Protein AF-A0A2E3AMY6-F1 (afdb_monomer_lite)

Secondary structure (DSSP, 8-state):
---HHHH-TTS--S--PPP-SPPPSS-HHHHHHHHHHHSTTTPEEEE-S-THHHHHHHHH-GGGGGG-SEEEE----SSS--SS--

Radius of gyration: 16.34 Å; chains: 1; bounding box: 33×39×32 Å

Sequence (86 aa):
MYAYNYHGPSGLTAKIKSRSRSYESQKGEDFVAESVNRYPGEITIVALGPLTSIARVFRKDPTLSQRVDRIYVMGGAIECSGNVTP

Foldseek 3Di:
DDPCVVQNPVNHPDDDDDDPDDDDPDDPLVVVLVVLVVQFLPAEAEAEDDCVSVVVSCVVPVCSVNRHNYYHHDDDDDPHADDVHD

Structure (mmCIF, N/CA/C/O backbone):
data_AF-A0A2E3AMY6-F1
#
_entry.id   AF-A0A2E3AMY6-F1
#
loop_
_atom_site.group_PDB
_atom_site.id
_atom_site.type_symbol
_atom_site.label_atom_id
_atom_site.label_alt_id
_atom_site.label_comp_id
_atom_site.label_asym_id
_atom_site.label_entity_id
_atom_site.label_seq_id
_atom_site.pdbx_PDB_ins_code
_atom_site.Cartn_x
_atom_site.Cartn_y
_atom_site.Cartn_z
_atom_site.occupancy
_atom_site.B_iso_or_equiv
_atom_site.auth_seq_id
_atom_site.auth_comp_id
_atom_site.auth_asym_id
_atom_site.auth_atom_id
_atom_site.pdbx_PDB_model_num
ATOM 1 N N . MET A 1 1 ? 14.493 -7.101 -4.748 1.00 64.12 1 MET A N 1
ATOM 2 C CA . MET A 1 1 ? 14.633 -7.012 -6.216 1.00 64.12 1 MET A CA 1
ATOM 3 C C . MET A 1 1 ? 14.078 -5.666 -6.649 1.00 64.12 1 MET A C 1
ATOM 5 O O . MET A 1 1 ? 13.013 -5.303 -6.167 1.00 64.12 1 MET A O 1
ATOM 9 N N . TYR A 1 2 ? 14.811 -4.909 -7.462 1.00 86.00 2 TYR A N 1
ATOM 10 C CA . TYR A 1 2 ? 14.364 -3.613 -7.984 1.00 86.00 2 TYR A CA 1
ATOM 11 C C . TYR A 1 2 ? 14.005 -3.757 -9.464 1.00 86.00 2 TYR A C 1
ATOM 13 O O . TYR A 1 2 ? 14.630 -4.539 -10.177 1.00 86.00 2 TYR A O 1
ATOM 21 N N . ALA A 1 3 ? 13.025 -2.991 -9.934 1.00 91.38 3 ALA A N 1
ATOM 22 C CA . ALA A 1 3 ? 12.528 -3.032 -11.310 1.00 91.38 3 ALA A CA 1
ATOM 23 C C . ALA A 1 3 ? 13.296 -2.066 -12.243 1.00 91.38 3 ALA A C 1
ATOM 25 O O . ALA A 1 3 ? 12.696 -1.337 -13.032 1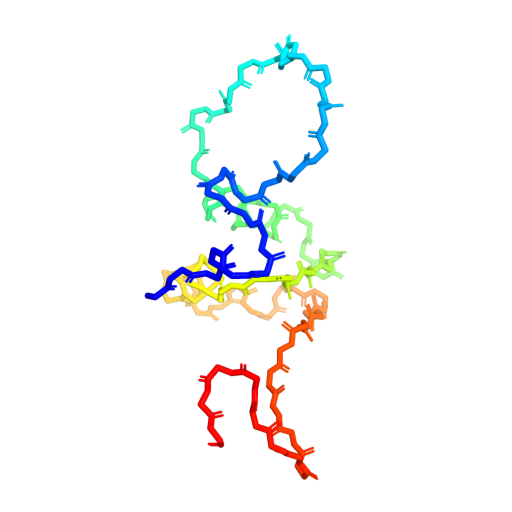.00 91.38 3 ALA A O 1
ATOM 26 N N . TYR A 1 4 ? 14.635 -2.043 -12.157 1.00 93.25 4 TYR A N 1
ATOM 27 C CA . TYR A 1 4 ? 15.480 -1.118 -12.934 1.00 93.25 4 TYR A CA 1
ATOM 28 C C . TYR A 1 4 ? 15.300 -1.262 -14.449 1.00 93.25 4 TYR A C 1
ATOM 30 O O . TYR A 1 4 ? 15.351 -0.266 -15.164 1.00 93.25 4 TYR A O 1
ATOM 38 N N . ASN A 1 5 ? 15.020 -2.476 -14.928 1.00 92.56 5 ASN A N 1
ATOM 39 C CA . ASN A 1 5 ? 14.771 -2.744 -16.347 1.00 92.56 5 ASN A CA 1
ATOM 40 C C . ASN A 1 5 ? 13.505 -2.047 -16.878 1.00 92.56 5 ASN A C 1
ATOM 42 O O . ASN A 1 5 ? 13.383 -1.854 -18.081 1.00 92.56 5 ASN A O 1
ATOM 46 N N . TYR A 1 6 ? 12.583 -1.657 -15.991 1.00 92.62 6 TYR A N 1
ATOM 47 C CA . TYR A 1 6 ? 11.330 -0.988 -16.346 1.00 92.62 6 TYR A CA 1
ATOM 48 C C . TYR A 1 6 ? 11.357 0.514 -16.032 1.00 92.62 6 TYR A C 1
ATOM 50 O O . TYR A 1 6 ? 10.814 1.313 -16.789 1.00 92.62 6 TYR A O 1
ATOM 58 N N . HIS A 1 7 ? 11.999 0.915 -14.929 1.00 93.81 7 HIS A N 1
ATOM 59 C CA . HIS A 1 7 ? 11.960 2.299 -14.432 1.00 93.81 7 HIS A CA 1
ATOM 60 C C . HIS A 1 7 ? 13.298 3.050 -14.537 1.00 93.81 7 HIS A C 1
ATOM 62 O O . HIS A 1 7 ? 13.387 4.220 -14.163 1.00 93.81 7 HIS A O 1
ATOM 68 N N . GLY A 1 8 ? 14.344 2.398 -15.046 1.00 93.88 8 GLY A N 1
ATOM 69 C CA . GLY A 1 8 ? 15.699 2.938 -15.095 1.00 93.88 8 GLY A CA 1
ATOM 70 C C . GLY A 1 8 ? 16.405 2.942 -13.730 1.00 93.88 8 GLY A C 1
ATOM 71 O O . GLY A 1 8 ? 15.802 2.631 -12.700 1.00 93.88 8 GLY A O 1
ATOM 72 N N . PRO A 1 9 ? 17.699 3.309 -13.696 1.00 92.75 9 PRO A N 1
ATOM 73 C CA . PRO A 1 9 ? 18.531 3.237 -12.489 1.00 92.75 9 PRO A CA 1
ATOM 74 C C . PRO A 1 9 ? 18.081 4.189 -11.369 1.00 92.75 9 PRO A C 1
ATOM 76 O O . PRO A 1 9 ? 18.313 3.913 -10.197 1.00 92.75 9 PRO A O 1
ATOM 79 N N . SER A 1 10 ? 17.422 5.296 -11.715 1.00 91.19 10 SER A N 1
ATOM 80 C CA . SER A 1 10 ? 16.867 6.279 -10.774 1.00 91.19 10 SER A CA 1
ATOM 81 C C . SER A 1 10 ? 15.414 5.997 -10.372 1.00 91.19 10 SER A C 1
ATOM 83 O O . SER A 1 10 ? 14.876 6.712 -9.530 1.00 91.19 10 SER A O 1
ATOM 85 N N . GLY A 1 11 ? 14.744 5.023 -11.001 1.00 92.19 11 GLY A N 1
ATOM 86 C CA . GLY A 1 11 ? 13.299 4.802 -10.863 1.00 92.19 11 GLY A CA 1
ATOM 87 C C . GLY A 1 11 ? 12.415 5.811 -11.617 1.00 92.19 11 GLY A C 1
ATOM 88 O O . GLY A 1 11 ? 11.196 5.661 -11.630 1.00 92.19 11 GLY A O 1
ATOM 89 N N . LEU A 1 12 ? 13.010 6.826 -12.251 1.00 92.50 12 LEU A N 1
ATOM 90 C CA . LEU A 1 12 ? 12.318 7.802 -13.090 1.00 92.50 12 LEU A CA 1
ATOM 91 C C . LEU A 1 12 ? 13.236 8.245 -14.233 1.00 92.50 12 LEU A C 1
ATOM 93 O O . LEU A 1 12 ? 14.269 8.874 -14.004 1.00 92.50 12 LEU A O 1
ATOM 97 N N . THR A 1 13 ? 12.848 7.938 -15.468 1.00 89.88 13 THR A N 1
ATOM 98 C CA . THR A 1 13 ? 13.635 8.249 -16.675 1.00 89.88 13 THR A CA 1
ATOM 99 C C . THR A 1 13 ? 13.390 9.660 -17.214 1.00 89.88 13 THR A C 1
ATOM 101 O O . THR A 1 13 ? 14.200 10.182 -17.979 1.00 89.88 13 THR A O 1
ATOM 104 N N . ALA A 1 14 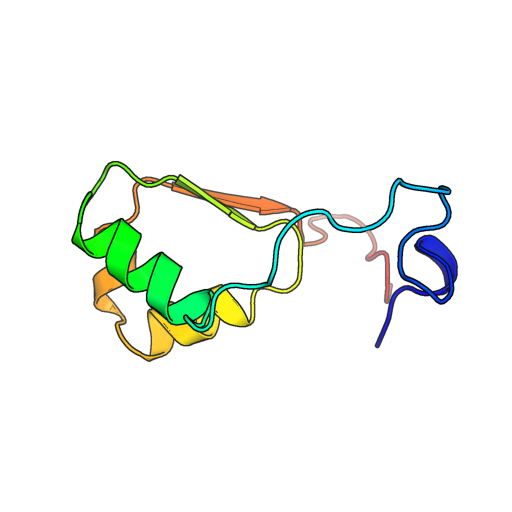? 12.296 10.303 -16.803 1.00 90.44 14 ALA A N 1
ATOM 105 C CA . ALA A 1 14 ? 11.964 11.662 -17.204 1.00 90.44 14 ALA A CA 1
ATOM 106 C C . ALA A 1 14 ? 12.798 12.703 -16.437 1.00 90.44 14 ALA A C 1
ATOM 108 O O . ALA A 1 14 ? 12.973 12.611 -15.220 1.00 90.44 14 ALA A O 1
ATOM 109 N N . LYS A 1 15 ? 13.254 13.751 -17.137 1.00 88.62 15 LYS A N 1
ATOM 110 C CA . LYS A 1 15 ? 13.840 14.934 -16.491 1.00 88.62 15 LYS A CA 1
ATOM 111 C C . LYS A 1 15 ? 12.728 15.736 -15.820 1.00 88.62 15 LYS A C 1
ATOM 113 O O . LYS A 1 15 ? 11.901 16.335 -16.501 1.00 88.62 15 LYS A O 1
ATOM 118 N N . ILE A 1 16 ? 12.733 15.761 -14.493 1.00 89.75 16 ILE A N 1
ATOM 119 C CA . ILE A 1 16 ? 11.784 16.533 -13.687 1.00 89.75 16 ILE A CA 1
ATOM 120 C C . ILE A 1 16 ? 12.479 17.687 -12.970 1.00 89.75 16 ILE A C 1
ATOM 122 O O . ILE A 1 16 ? 13.693 17.671 -12.755 1.00 89.75 16 ILE A O 1
ATOM 126 N N . LYS A 1 17 ? 11.697 18.706 -12.602 1.00 89.56 17 LYS A N 1
ATOM 127 C CA . LYS A 1 17 ? 12.187 19.839 -11.812 1.00 89.56 17 LYS A CA 1
ATOM 128 C C . LYS A 1 17 ? 12.742 19.342 -10.475 1.00 89.56 17 LYS A C 1
ATOM 130 O O . LYS A 1 17 ? 12.213 18.402 -9.882 1.00 89.56 17 LYS A O 1
ATOM 135 N N . SER A 1 18 ? 13.790 20.002 -9.992 1.00 86.19 18 SER A N 1
ATOM 136 C CA . SER A 1 18 ? 14.320 19.744 -8.658 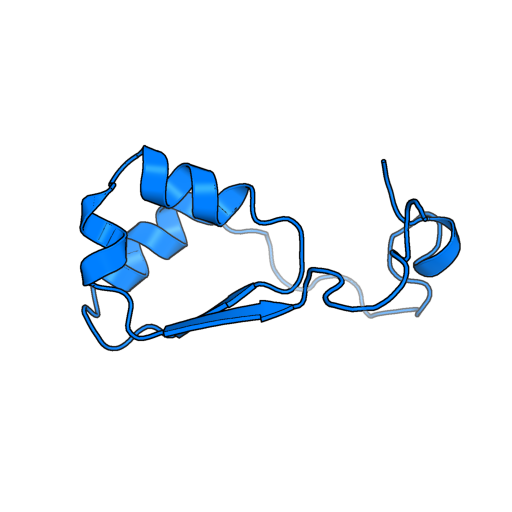1.00 86.19 18 SER A CA 1
ATOM 137 C C . SER A 1 18 ? 13.258 19.988 -7.582 1.00 86.19 18 SER A C 1
ATOM 139 O O . SER A 1 18 ? 12.359 20.824 -7.714 1.00 86.19 18 SER A O 1
ATOM 141 N N . ARG A 1 19 ? 13.367 19.214 -6.503 1.00 86.75 19 ARG A N 1
ATOM 142 C CA . ARG A 1 19 ? 12.457 19.259 -5.359 1.00 86.75 19 ARG A CA 1
ATOM 143 C C . ARG A 1 19 ? 12.420 20.663 -4.741 1.00 86.75 19 ARG A C 1
ATOM 145 O O . ARG A 1 19 ? 13.466 21.204 -4.402 1.00 86.75 19 ARG A O 1
ATOM 152 N N . SER A 1 20 ? 11.223 21.206 -4.516 1.00 90.00 20 SER A N 1
ATOM 153 C CA . SER A 1 20 ? 11.016 22.512 -3.864 1.00 90.00 20 SER A CA 1
ATOM 154 C C . SER A 1 20 ? 10.750 22.442 -2.354 1.00 90.00 20 SER A C 1
ATOM 156 O O . SER A 1 20 ? 10.787 23.474 -1.691 1.00 90.00 20 SER A O 1
ATOM 158 N N . ARG A 1 21 ? 10.480 21.255 -1.792 1.00 93.00 21 ARG A N 1
ATOM 159 C CA . ARG A 1 21 ? 10.101 21.057 -0.379 1.00 93.00 21 ARG A CA 1
ATOM 160 C C . ARG A 1 21 ? 10.892 19.927 0.2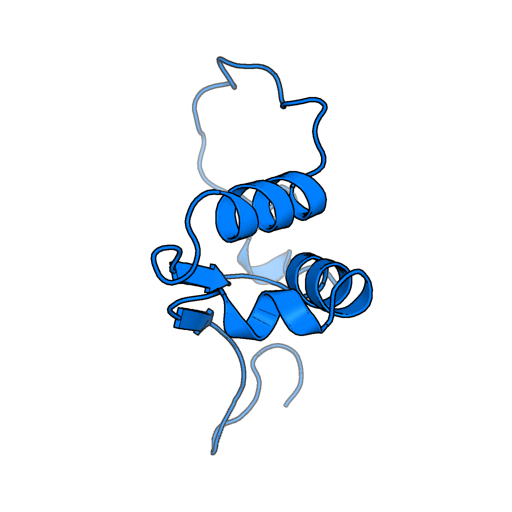73 1.00 93.00 21 ARG A C 1
ATOM 162 O O . ARG A 1 21 ? 11.157 18.927 -0.380 1.00 93.00 21 ARG A O 1
ATOM 169 N N . SER A 1 22 ? 11.231 20.048 1.554 1.00 93.81 22 SER A N 1
ATOM 170 C CA . SER A 1 22 ? 11.830 18.948 2.322 1.00 93.81 22 SER A CA 1
ATOM 171 C C . SER A 1 22 ? 10.868 17.788 2.588 1.00 93.81 22 SER A C 1
ATOM 173 O O . SER A 1 22 ? 9.657 17.947 2.479 1.00 93.81 22 SER A O 1
ATOM 175 N N . TYR A 1 23 ? 11.417 16.604 2.878 1.00 93.69 23 TYR A N 1
ATOM 176 C CA . TYR A 1 23 ? 10.603 15.478 3.333 1.00 93.69 23 TYR A CA 1
ATOM 177 C C . TYR A 1 23 ? 10.132 15.751 4.765 1.00 93.69 23 TYR A C 1
ATOM 179 O O . TYR A 1 23 ? 10.833 16.419 5.526 1.00 93.69 23 TYR A O 1
ATOM 187 N N . GLU A 1 24 ? 8.963 15.228 5.120 1.00 95.62 24 GLU A N 1
ATOM 188 C CA . GLU A 1 24 ? 8.460 15.291 6.491 1.00 95.62 24 GLU A CA 1
ATOM 189 C C . GLU A 1 24 ? 9.235 14.318 7.387 1.00 95.62 24 GLU A C 1
ATOM 191 O O . GLU A 1 24 ? 9.598 13.222 6.957 1.00 95.62 24 GLU A O 1
ATOM 196 N N . SER A 1 25 ? 9.492 14.707 8.639 1.00 96.31 25 SER A N 1
ATOM 197 C CA . SER A 1 25 ? 10.174 13.841 9.614 1.00 96.31 25 SER A CA 1
ATOM 198 C C . SER A 1 25 ? 9.306 12.659 10.058 1.00 96.31 25 SER A C 1
ATOM 200 O O . SER A 1 25 ? 9.832 11.622 10.470 1.00 96.31 25 SER A O 1
ATOM 202 N N . GLN A 1 26 ? 7.982 12.802 9.963 1.00 96.38 26 GLN A N 1
ATOM 203 C CA . GLN A 1 26 ? 7.023 11.748 10.262 1.00 96.38 26 GLN A CA 1
ATOM 204 C C . GLN A 1 26 ? 7.164 10.590 9.268 1.00 96.38 26 GLN A C 1
ATOM 206 O O . GLN A 1 26 ? 7.216 10.776 8.051 1.00 96.38 26 GLN A O 1
ATOM 211 N N . LYS A 1 27 ? 7.174 9.359 9.785 1.00 96.00 27 LYS A N 1
ATOM 212 C CA . LYS A 1 27 ? 7.140 8.163 8.940 1.00 96.00 27 LYS A CA 1
ATOM 213 C C . LYS A 1 27 ? 5.774 8.040 8.271 1.00 96.00 27 LYS A C 1
ATOM 215 O O . LYS A 1 27 ? 4.748 8.184 8.928 1.00 96.00 27 LYS A O 1
ATOM 220 N N . GLY A 1 28 ? 5.757 7.658 6.994 1.00 95.69 28 GLY A N 1
ATOM 221 C CA . GLY A 1 28 ? 4.507 7.462 6.249 1.00 95.69 28 GLY A CA 1
ATOM 222 C C . GLY A 1 28 ? 3.551 6.451 6.898 1.00 95.69 28 GLY A C 1
ATOM 223 O O . GLY A 1 28 ? 2.344 6.638 6.856 1.00 95.69 28 GLY A O 1
ATOM 224 N N . GLU A 1 29 ? 4.081 5.416 7.556 1.00 96.31 29 GLU A N 1
ATOM 225 C CA . GLU A 1 29 ? 3.285 4.435 8.312 1.00 96.31 29 GLU A CA 1
ATOM 226 C C . GLU A 1 29 ? 2.528 5.091 9.481 1.00 96.31 29 GLU A C 1
ATOM 228 O O . GLU A 1 29 ? 1.333 4.860 9.658 1.00 96.31 29 GLU A O 1
ATOM 233 N N . ASP A 1 30 ? 3.205 5.956 10.244 1.00 96.62 30 ASP A N 1
ATOM 234 C CA . ASP A 1 30 ? 2.585 6.681 11.355 1.00 96.62 30 ASP A CA 1
ATOM 235 C C . ASP A 1 30 ? 1.569 7.712 10.834 1.00 96.62 30 ASP A C 1
ATOM 237 O O . ASP A 1 30 ? 0.486 7.833 11.400 1.00 96.62 30 ASP A O 1
ATOM 241 N N . PHE A 1 31 ? 1.862 8.375 9.708 1.00 97.62 31 PHE A N 1
ATOM 242 C CA . PHE A 1 31 ? 0.928 9.292 9.046 1.00 97.62 31 PHE A CA 1
ATOM 243 C C . PHE A 1 31 ? -0.365 8.597 8.595 1.00 97.62 31 PHE A C 1
ATOM 245 O O . PHE A 1 31 ? -1.459 9.128 8.794 1.00 97.62 31 PHE A O 1
ATOM 252 N N . VAL A 1 32 ? -0.266 7.398 8.008 1.00 97.56 32 VAL A N 1
ATOM 253 C CA . VAL A 1 32 ? -1.442 6.605 7.613 1.00 97.56 32 VAL A CA 1
ATOM 254 C C . VAL A 1 32 ? -2.273 6.239 8.840 1.00 97.56 32 VAL A C 1
ATOM 256 O O . VAL A 1 32 ? -3.486 6.444 8.834 1.00 97.56 32 VAL A O 1
ATOM 259 N N . ALA A 1 33 ? -1.635 5.742 9.904 1.00 97.56 33 ALA A N 1
ATOM 260 C CA . ALA A 1 33 ? -2.337 5.384 11.133 1.00 97.56 33 ALA A CA 1
ATOM 261 C C . ALA A 1 33 ? -3.035 6.596 11.767 1.00 97.56 33 ALA A C 1
ATOM 263 O O . ALA A 1 33 ? -4.199 6.503 12.152 1.00 97.56 33 ALA A O 1
ATOM 264 N N . GLU A 1 34 ? -2.357 7.741 11.851 1.00 97.81 34 GLU A N 1
ATOM 265 C CA . GLU A 1 34 ? -2.933 8.979 12.381 1.00 97.81 34 GLU A CA 1
ATOM 266 C C . GLU A 1 34 ? -4.120 9.455 11.534 1.00 97.81 34 GLU A C 1
ATOM 268 O O . GLU A 1 34 ? -5.166 9.794 12.083 1.00 97.81 34 GLU A O 1
ATOM 273 N N . SER A 1 35 ? -3.988 9.418 10.206 1.00 98.06 35 SER A N 1
ATOM 274 C CA . SER A 1 35 ? -5.035 9.856 9.278 1.00 98.06 35 SER A CA 1
ATOM 275 C C . SER A 1 35 ? -6.298 9.001 9.394 1.00 98.06 35 SER A C 1
ATOM 277 O O . SER A 1 35 ? -7.394 9.544 9.497 1.00 98.06 35 SER A O 1
ATOM 279 N N . VAL A 1 36 ? -6.158 7.672 9.443 1.00 98.19 36 VAL A N 1
ATOM 280 C CA . VAL A 1 36 ? -7.296 6.747 9.598 1.00 98.19 36 VAL A CA 1
ATOM 281 C C . VAL A 1 36 ? -7.954 6.891 10.971 1.00 98.19 36 VAL A C 1
ATOM 283 O O . VAL A 1 36 ? -9.175 6.846 11.078 1.00 98.19 36 VAL A O 1
ATOM 286 N N . ASN A 1 37 ? -7.167 7.098 12.030 1.00 97.56 37 ASN A N 1
ATOM 287 C CA . ASN A 1 37 ? -7.712 7.362 13.363 1.00 97.56 37 ASN A CA 1
ATOM 288 C C . ASN A 1 37 ? -8.468 8.693 13.434 1.00 97.56 37 ASN A C 1
ATOM 290 O O . ASN A 1 37 ? -9.454 8.793 14.160 1.00 97.56 37 ASN A O 1
ATOM 294 N N . ARG A 1 38 ? -7.996 9.714 12.709 1.00 98.44 38 ARG A N 1
ATOM 295 C CA . ARG A 1 38 ? -8.621 11.038 12.678 1.00 98.44 38 ARG A CA 1
ATOM 296 C C . ARG A 1 38 ? -9.927 11.049 11.883 1.00 98.44 38 ARG A C 1
ATOM 298 O O . ARG A 1 38 ? -10.838 11.767 12.279 1.00 98.44 38 ARG A O 1
ATOM 305 N N . TYR A 1 39 ? -10.011 10.263 10.811 1.00 98.25 39 TYR A N 1
ATOM 306 C CA . TYR A 1 39 ? -11.160 10.215 9.900 1.00 98.25 39 TYR A CA 1
ATOM 307 C C . TYR A 1 39 ? -11.640 8.765 9.687 1.00 98.25 39 TYR A C 1
ATOM 309 O O . TYR A 1 39 ? -11.455 8.186 8.608 1.00 98.25 39 TYR A O 1
ATOM 317 N N . PRO A 1 40 ? -12.192 8.121 10.732 1.00 98.00 40 PRO A N 1
ATOM 318 C CA . PRO A 1 40 ? -12.591 6.721 10.665 1.00 98.00 40 PRO A CA 1
ATOM 319 C C . PRO A 1 40 ? -13.748 6.528 9.678 1.00 98.00 40 PRO A C 1
ATOM 321 O O . PRO A 1 40 ? -14.775 7.190 9.769 1.00 98.00 40 PRO A O 1
ATOM 324 N N . GLY A 1 41 ? -13.590 5.587 8.751 1.00 98.31 41 GLY A N 1
ATOM 325 C CA . GLY A 1 41 ? -14.571 5.285 7.708 1.00 98.31 41 GLY A CA 1
ATOM 326 C C . GLY A 1 41 ? -14.548 6.245 6.516 1.00 98.31 41 GLY A C 1
ATOM 327 O O . GLY A 1 41 ? -15.382 6.103 5.631 1.00 98.31 41 GLY A O 1
ATOM 328 N N . GLU A 1 42 ? -13.607 7.197 6.463 1.00 98.56 42 GLU A N 1
ATOM 329 C CA . GLU A 1 42 ? -13.513 8.180 5.369 1.00 98.56 42 GLU A CA 1
ATOM 330 C C . GLU A 1 42 ? -12.270 7.985 4.486 1.00 98.56 42 GLU A C 1
ATOM 332 O O . GLU A 1 42 ? -12.245 8.383 3.321 1.00 98.56 42 GLU A O 1
ATOM 337 N N . ILE A 1 43 ? -11.206 7.378 5.023 1.00 98.50 43 ILE A N 1
ATOM 338 C CA . ILE A 1 43 ? -9.936 7.248 4.303 1.00 98.50 43 ILE A CA 1
ATOM 339 C C . ILE A 1 43 ? -9.960 6.040 3.364 1.00 98.50 43 ILE A C 1
ATOM 341 O O . ILE A 1 43 ? -10.016 4.891 3.805 1.00 98.50 43 ILE A O 1
ATOM 345 N N . THR A 1 44 ? -9.808 6.309 2.066 1.00 98.38 44 THR A N 1
ATOM 346 C CA . THR A 1 44 ? -9.464 5.307 1.049 1.00 98.38 44 THR A CA 1
ATOM 347 C C . THR A 1 44 ? -7.946 5.246 0.852 1.00 98.38 44 THR A C 1
ATOM 349 O O . THR A 1 44 ? -7.302 6.251 0.550 1.00 98.38 44 THR A O 1
ATOM 352 N N . ILE A 1 45 ? -7.366 4.050 0.963 1.00 97.88 45 ILE A N 1
ATOM 353 C CA . ILE A 1 45 ? -5.943 3.790 0.713 1.00 97.88 45 ILE A CA 1
ATOM 354 C C . ILE A 1 45 ? -5.765 3.279 -0.721 1.00 97.88 45 ILE A C 1
ATOM 356 O O . ILE A 1 45 ? -6.388 2.297 -1.114 1.00 97.88 45 ILE A O 1
ATOM 360 N N . VAL A 1 46 ? -4.867 3.897 -1.493 1.00 98.12 46 VAL A N 1
ATOM 361 C CA . VAL A 1 46 ? -4.500 3.439 -2.845 1.00 98.12 46 VAL A CA 1
ATOM 362 C C . VAL A 1 46 ? -3.056 2.938 -2.836 1.00 98.12 46 VAL A C 1
ATOM 364 O O . VAL A 1 46 ? -2.109 3.720 -2.766 1.00 98.12 46 VAL A O 1
ATOM 367 N N . ALA A 1 47 ? -2.879 1.621 -2.880 1.00 97.19 47 ALA A N 1
ATOM 368 C CA . ALA A 1 47 ? -1.587 0.953 -2.805 1.00 97.19 47 ALA A CA 1
ATOM 369 C C . ALA A 1 47 ? -1.059 0.590 -4.203 1.00 97.19 47 ALA A C 1
ATOM 371 O O . ALA A 1 47 ? -1.518 -0.368 -4.824 1.00 97.19 47 ALA A O 1
ATOM 372 N N . LEU A 1 48 ? -0.070 1.356 -4.680 1.00 97.50 48 LEU A N 1
ATOM 373 C CA . LEU A 1 48 ? 0.512 1.248 -6.032 1.00 97.50 48 LEU A CA 1
ATOM 374 C C . LEU A 1 48 ? 1.916 0.620 -6.063 1.00 97.50 48 LEU A C 1
ATOM 376 O O . LEU A 1 48 ? 2.607 0.663 -7.076 1.00 97.50 48 LEU A O 1
ATOM 380 N N . GLY A 1 49 ? 2.372 0.090 -4.933 1.00 95.56 49 GLY A N 1
ATOM 381 C CA . GLY A 1 49 ? 3.696 -0.502 -4.786 1.00 95.56 49 GLY A CA 1
ATOM 382 C C . GLY A 1 49 ? 3.692 -1.613 -3.738 1.00 95.56 49 GLY A C 1
ATOM 383 O O . GLY A 1 49 ? 2.623 -2.072 -3.329 1.00 95.56 49 GLY A O 1
ATOM 384 N N . PRO A 1 50 ? 4.874 -2.050 -3.268 1.00 96.50 50 PRO A N 1
ATOM 385 C CA . PRO A 1 50 ? 4.963 -3.079 -2.241 1.00 96.50 50 PRO A CA 1
ATOM 386 C C . PRO A 1 50 ? 4.158 -2.713 -0.986 1.00 96.50 50 PRO A C 1
ATOM 388 O O . PRO A 1 50 ? 4.303 -1.621 -0.436 1.00 96.50 50 PRO A O 1
ATOM 391 N N . LEU A 1 51 ? 3.358 -3.655 -0.482 1.00 97.12 51 LEU A N 1
ATOM 392 C CA . LEU A 1 51 ? 2.434 -3.438 0.642 1.00 97.12 51 LEU A CA 1
ATOM 393 C C . LEU A 1 51 ? 3.114 -3.329 2.019 1.00 97.12 51 LEU A C 1
ATOM 395 O O . LEU A 1 51 ? 2.439 -3.339 3.046 1.00 97.12 51 LEU A O 1
ATOM 399 N N . THR A 1 52 ? 4.443 -3.218 2.071 1.00 96.62 52 THR A N 1
ATOM 400 C CA . THR A 1 52 ? 5.241 -3.276 3.304 1.00 96.62 52 THR A CA 1
ATOM 401 C C . THR A 1 52 ? 4.792 -2.258 4.350 1.00 96.62 52 THR A C 1
ATOM 403 O O . THR A 1 52 ? 4.643 -2.618 5.517 1.00 96.62 52 THR A O 1
ATOM 406 N N . SER A 1 53 ? 4.551 -1.005 3.953 1.00 95.56 53 SER A N 1
ATOM 407 C CA . SER A 1 53 ? 4.114 0.043 4.883 1.00 95.56 53 SER A CA 1
ATOM 408 C C . SER A 1 53 ? 2.723 -0.247 5.450 1.00 95.56 53 SER A C 1
ATOM 410 O O . SER A 1 53 ? 2.539 -0.184 6.660 1.00 95.56 53 SER A O 1
ATOM 412 N N . ILE A 1 54 ? 1.768 -0.662 4.612 1.00 96.69 54 ILE A N 1
ATOM 413 C CA . ILE A 1 54 ? 0.404 -1.001 5.054 1.00 96.69 54 ILE A CA 1
ATOM 414 C C . ILE A 1 54 ? 0.411 -2.226 5.975 1.00 96.69 54 ILE A C 1
ATOM 416 O O . ILE A 1 54 ? -0.215 -2.217 7.033 1.00 96.69 54 ILE A O 1
ATOM 420 N N . ALA A 1 55 ? 1.188 -3.255 5.631 1.00 96.75 55 ALA A N 1
ATOM 421 C CA . ALA A 1 55 ? 1.335 -4.447 6.458 1.00 96.75 55 ALA A CA 1
ATOM 422 C C . ALA A 1 55 ? 1.908 -4.124 7.847 1.00 96.75 55 ALA A C 1
ATOM 424 O O . ALA A 1 55 ? 1.478 -4.703 8.842 1.00 96.75 55 ALA A O 1
ATOM 425 N N . ARG A 1 56 ? 2.870 -3.198 7.940 1.00 97.44 56 ARG A N 1
ATOM 426 C CA . ARG A 1 56 ? 3.427 -2.751 9.227 1.00 97.44 56 ARG A CA 1
ATOM 427 C C . ARG A 1 56 ? 2.415 -1.965 10.050 1.00 97.44 56 ARG A C 1
ATOM 429 O O . ARG A 1 56 ? 2.315 -2.214 11.249 1.00 97.44 56 ARG A O 1
ATOM 436 N N . VAL A 1 57 ? 1.640 -1.091 9.409 1.00 96.81 57 VAL A N 1
ATOM 437 C CA . VAL A 1 57 ? 0.562 -0.336 10.059 1.00 96.81 57 VAL A CA 1
ATOM 438 C C . VAL A 1 57 ? -0.460 -1.285 10.689 1.00 96.81 57 VAL A C 1
ATOM 440 O O . VAL A 1 57 ? -0.696 -1.208 11.892 1.00 96.81 57 VAL A O 1
ATOM 443 N N . PHE A 1 58 ? -0.991 -2.245 9.927 1.00 96.44 58 PHE A N 1
ATOM 444 C CA . PHE A 1 58 ? -1.970 -3.205 10.452 1.00 96.44 58 PHE A CA 1
ATOM 445 C C . PHE A 1 58 ? -1.373 -4.226 11.419 1.00 96.44 58 PHE A C 1
ATOM 447 O O . PHE A 1 58 ? -2.081 -4.756 12.265 1.00 96.44 58 PHE A O 1
ATOM 454 N N . ARG A 1 59 ? -0.068 -4.502 11.351 1.00 97.12 59 ARG A N 1
ATOM 455 C CA . ARG A 1 59 ? 0.590 -5.327 12.372 1.00 97.12 59 ARG A CA 1
ATOM 456 C C . ARG A 1 59 ? 0.719 -4.592 13.706 1.00 97.12 59 ARG A C 1
ATOM 458 O O . ARG A 1 59 ? 0.610 -5.229 14.747 1.00 97.12 59 ARG A O 1
ATOM 465 N N . LYS A 1 60 ? 0.975 -3.280 13.674 1.00 96.38 60 LYS A N 1
ATOM 466 C CA . LYS A 1 60 ? 1.074 -2.427 14.868 1.00 96.38 60 LYS A CA 1
ATOM 467 C C . LYS A 1 60 ? -0.297 -2.199 15.508 1.00 96.38 60 LYS A C 1
ATOM 469 O O . LYS A 1 60 ? -0.398 -2.242 16.727 1.00 96.38 60 LYS A O 1
ATOM 474 N N . ASP A 1 61 ? -1.328 -1.990 14.691 1.00 96.12 61 ASP A N 1
ATOM 475 C CA . ASP A 1 61 ? -2.723 -1.872 15.123 1.00 96.12 61 ASP A CA 1
ATOM 476 C C . ASP A 1 61 ? -3.649 -2.686 14.195 1.00 96.12 61 ASP A C 1
ATOM 478 O O . ASP A 1 61 ? -4.111 -2.178 13.166 1.00 96.12 61 ASP A O 1
ATOM 482 N N . PRO A 1 62 ? -3.951 -3.948 14.551 1.00 96.06 62 PRO A N 1
ATOM 483 C CA . PRO A 1 62 ? -4.840 -4.806 13.763 1.00 96.06 62 PRO A CA 1
ATOM 484 C C . PRO A 1 62 ? -6.267 -4.264 13.619 1.00 96.06 62 PRO A C 1
ATOM 486 O O . PRO A 1 62 ? -6.931 -4.524 12.612 1.00 96.06 62 PRO A O 1
ATOM 489 N N . THR A 1 63 ? -6.733 -3.478 14.596 1.00 96.25 63 THR A N 1
ATOM 490 C CA . THR A 1 63 ? -8.086 -2.897 14.600 1.00 96.25 63 THR A CA 1
ATOM 491 C C . THR A 1 63 ? -8.217 -1.712 13.646 1.00 96.25 63 THR A C 1
ATOM 493 O O . THR A 1 63 ? -9.324 -1.343 13.261 1.00 96.25 63 THR A O 1
ATOM 496 N N . LEU A 1 64 ? -7.097 -1.120 13.210 1.00 96.25 64 LEU A N 1
ATOM 497 C CA . LEU A 1 64 ? -7.095 -0.004 12.265 1.00 96.25 64 LEU A CA 1
ATOM 498 C C . LEU A 1 64 ? -7.783 -0.363 10.939 1.00 96.25 64 LEU A C 1
ATOM 500 O O . LEU A 1 64 ? -8.456 0.482 10.358 1.00 96.25 64 LEU A O 1
ATOM 504 N N . SER A 1 65 ? -7.671 -1.620 10.501 1.00 94.75 65 SER A N 1
ATOM 505 C CA . SER A 1 65 ? -8.321 -2.120 9.281 1.00 94.75 65 SER A CA 1
ATOM 506 C C . SER A 1 65 ? -9.842 -1.917 9.269 1.00 94.75 65 SER A C 1
ATOM 508 O O . SER A 1 65 ? -10.408 -1.681 8.209 1.00 94.75 65 SER A O 1
ATOM 510 N N . GLN A 1 66 ? -10.492 -1.924 10.437 1.00 97.19 66 GLN A N 1
ATOM 511 C CA . GLN A 1 66 ? -11.942 -1.729 10.571 1.00 97.19 66 GLN A CA 1
ATOM 512 C C . GLN A 1 66 ? -12.374 -0.266 10.396 1.00 97.19 66 GLN A C 1
ATOM 514 O O . GLN A 1 66 ? -13.560 0.016 10.269 1.00 97.19 66 GLN A O 1
ATOM 519 N N . ARG A 1 67 ? -11.419 0.670 10.429 1.00 98.06 67 ARG A N 1
ATOM 520 C CA . ARG A 1 67 ? -11.645 2.119 10.320 1.00 98.06 67 ARG A CA 1
ATOM 521 C C . ARG A 1 67 ? -11.234 2.680 8.963 1.00 98.06 67 ARG A C 1
ATOM 523 O O . ARG A 1 67 ? -11.409 3.868 8.720 1.00 98.06 67 ARG A O 1
ATOM 530 N N . VAL A 1 68 ? -10.671 1.855 8.089 1.00 98.00 68 VAL A N 1
ATOM 531 C CA . VAL A 1 68 ? -10.402 2.226 6.698 1.00 98.00 68 VAL A CA 1
ATOM 532 C C . VAL A 1 68 ? -11.694 2.043 5.902 1.00 98.00 68 VAL A C 1
ATOM 534 O O . VAL A 1 68 ? -12.352 1.022 6.065 1.00 98.00 68 VAL A O 1
ATOM 537 N N . ASP A 1 69 ? -12.044 2.996 5.035 1.00 98.38 69 ASP A N 1
ATOM 538 C CA . ASP A 1 69 ? 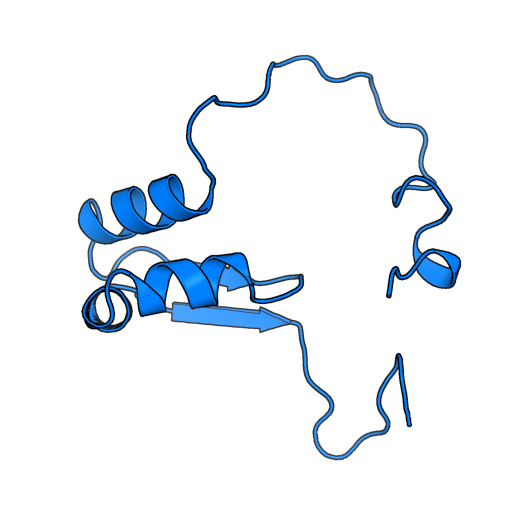-13.193 2.837 4.129 1.00 98.38 69 ASP A CA 1
ATOM 539 C C . ASP A 1 69 ? -12.899 1.738 3.101 1.00 98.38 69 ASP A C 1
ATOM 541 O O . ASP A 1 69 ? -13.562 0.702 3.029 1.00 98.38 69 ASP A O 1
ATOM 545 N N . ARG A 1 70 ? -11.845 1.952 2.305 1.00 98.12 70 ARG A N 1
ATOM 546 C CA . ARG A 1 70 ? -11.451 1.061 1.210 1.00 98.12 70 ARG A CA 1
ATOM 547 C C . ARG A 1 70 ? -9.945 0.986 1.053 1.00 98.12 70 ARG A C 1
ATOM 549 O O . ARG A 1 70 ? -9.217 1.933 1.347 1.00 98.12 70 ARG A O 1
ATOM 556 N N . ILE A 1 71 ? -9.487 -0.135 0.504 1.00 97.69 71 ILE A N 1
ATOM 557 C CA . ILE A 1 71 ? -8.113 -0.302 0.036 1.00 97.69 71 ILE A CA 1
ATOM 558 C C . ILE A 1 71 ? -8.162 -0.757 -1.419 1.00 97.69 71 ILE A C 1
ATOM 560 O O . ILE A 1 71 ? -8.636 -1.852 -1.712 1.00 97.69 71 ILE A O 1
ATOM 564 N N . TYR A 1 72 ? -7.652 0.071 -2.326 1.00 98.31 72 TYR A N 1
ATOM 565 C CA . TYR A 1 72 ? -7.424 -0.300 -3.719 1.00 98.31 72 TYR A CA 1
ATOM 566 C C . TYR A 1 72 ? -5.975 -0.736 -3.888 1.00 98.31 72 TYR A C 1
ATOM 568 O O . TYR A 1 72 ? -5.057 0.012 -3.554 1.00 98.31 72 TYR A O 1
ATOM 576 N N . VAL A 1 73 ? -5.765 -1.944 -4.407 1.00 98.00 73 VAL A N 1
ATOM 577 C CA . VAL A 1 73 ? -4.432 -2.523 -4.605 1.00 98.00 73 VAL A CA 1
ATOM 578 C C . VAL A 1 73 ? -4.173 -2.692 -6.094 1.00 98.00 73 VAL A C 1
ATOM 580 O O . VAL A 1 73 ? -4.936 -3.364 -6.783 1.00 98.00 73 VAL A O 1
ATOM 583 N N . MET A 1 74 ? -3.073 -2.118 -6.580 1.00 97.44 74 MET A N 1
ATOM 584 C CA . MET A 1 74 ? -2.492 -2.486 -7.868 1.00 97.44 74 MET A CA 1
ATOM 585 C C . MET A 1 74 ? -1.432 -3.559 -7.620 1.00 97.44 74 MET A C 1
ATOM 587 O O . MET A 1 74 ? -0.354 -3.284 -7.095 1.00 97.44 74 MET A O 1
ATOM 591 N N . GLY A 1 75 ? -1.768 -4.806 -7.942 1.00 95.69 75 GLY A N 1
ATOM 592 C CA . GLY A 1 75 ? -0.871 -5.939 -7.756 1.00 95.69 75 GLY A CA 1
ATOM 593 C C . GLY A 1 75 ? -1.571 -7.284 -7.908 1.00 95.69 75 GLY A C 1
ATOM 594 O O . GLY A 1 75 ? -2.796 -7.360 -7.959 1.00 95.69 75 GLY A O 1
ATOM 595 N N . GLY A 1 76 ? -0.763 -8.343 -7.950 1.00 95.81 76 GLY A N 1
ATOM 596 C CA . GLY A 1 76 ? -1.220 -9.711 -8.183 1.00 95.81 76 GLY A CA 1
ATOM 597 C C . GLY A 1 76 ? -1.217 -10.105 -9.661 1.00 95.81 76 GLY A C 1
ATOM 598 O O . GLY A 1 76 ? -1.063 -9.271 -10.551 1.00 95.81 76 GLY A O 1
ATOM 599 N N . ALA A 1 77 ? -1.362 -11.404 -9.891 1.00 97.25 77 ALA A N 1
ATOM 600 C CA . ALA A 1 77 ? -1.557 -12.027 -11.191 1.00 97.25 77 ALA A CA 1
ATOM 601 C C . ALA A 1 77 ? -2.561 -13.164 -10.965 1.00 97.25 77 ALA A C 1
ATOM 603 O O . ALA A 1 77 ? -2.240 -14.157 -10.313 1.00 97.25 77 ALA A O 1
ATOM 604 N N . ILE A 1 78 ? -3.810 -12.954 -11.380 1.00 95.81 78 ILE A N 1
ATOM 605 C CA . ILE A 1 78 ? -4.906 -13.915 -11.217 1.00 95.81 78 ILE A CA 1
ATOM 606 C C . ILE A 1 78 ? -5.236 -14.417 -12.615 1.00 95.81 78 ILE A C 1
ATOM 608 O O . ILE A 1 78 ? -5.513 -13.608 -13.495 1.00 95.81 78 ILE A O 1
ATOM 612 N N . GLU A 1 79 ? -5.159 -15.734 -12.816 1.00 95.94 79 GLU A N 1
ATOM 613 C CA . GLU A 1 79 ? -5.413 -16.380 -14.116 1.00 95.94 79 GLU A CA 1
ATOM 614 C C . GLU A 1 79 ? -4.505 -15.871 -15.257 1.00 95.94 79 GLU A C 1
ATOM 616 O O . GLU A 1 79 ? -4.838 -15.960 -16.437 1.00 95.94 79 GLU A O 1
ATOM 621 N N . CYS A 1 80 ? -3.321 -15.356 -14.915 1.00 95.94 80 CYS A N 1
ATOM 622 C CA . CYS A 1 80 ? -2.309 -14.893 -15.858 1.00 95.94 80 CYS A CA 1
ATOM 623 C C . CYS A 1 80 ? -0.891 -15.091 -15.296 1.00 95.94 80 CYS A C 1
ATOM 625 O O . CYS A 1 80 ? -0.712 -15.299 -14.097 1.00 95.94 80 CYS A O 1
ATOM 627 N N . SER A 1 81 ? 0.119 -15.040 -16.171 1.00 96.19 81 SER A N 1
ATOM 628 C CA . SER A 1 81 ? 1.535 -15.109 -15.778 1.00 96.19 81 SER A CA 1
ATOM 629 C C . SER A 1 81 ? 1.951 -13.859 -15.001 1.00 96.19 81 SER A C 1
ATOM 631 O O . SER A 1 81 ? 1.515 -12.748 -15.318 1.00 96.19 81 SER A O 1
ATOM 633 N N . GLY A 1 82 ? 2.855 -14.023 -14.034 1.00 95.69 82 GLY A N 1
ATOM 634 C CA . GLY A 1 82 ? 3.474 -12.892 -13.346 1.00 95.69 82 GLY A CA 1
ATOM 635 C C . GLY A 1 82 ? 4.412 -12.077 -14.248 1.00 95.69 82 GLY A C 1
ATOM 636 O O . GLY A 1 82 ? 4.830 -12.514 -15.320 1.00 95.69 82 GLY A O 1
ATOM 637 N N . ASN A 1 83 ? 4.760 -10.863 -13.807 1.00 93.00 83 ASN A N 1
ATOM 638 C CA . ASN A 1 83 ? 5.645 -9.944 -14.542 1.00 93.00 83 ASN A CA 1
ATOM 639 C C . ASN A 1 83 ? 7.103 -9.917 -14.033 1.00 93.00 83 ASN A C 1
ATOM 641 O O . ASN A 1 83 ? 7.983 -9.382 -14.710 1.00 93.00 83 ASN A O 1
ATOM 645 N N . VAL A 1 84 ? 7.361 -10.455 -12.835 1.00 92.19 84 VAL A N 1
ATOM 646 C CA . VAL A 1 84 ? 8.707 -10.569 -12.238 1.00 92.19 84 VAL A CA 1
ATOM 647 C C . VAL A 1 84 ? 9.216 -12.007 -12.312 1.00 92.19 84 VAL A C 1
ATOM 649 O O . VAL A 1 84 ? 10.355 -12.239 -12.707 1.00 92.19 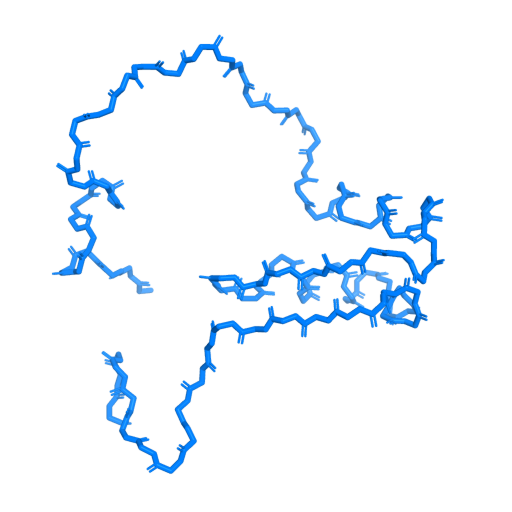84 VAL A O 1
ATOM 652 N N . THR A 1 85 ? 8.369 -12.963 -11.943 1.00 90.88 85 THR A N 1
ATOM 653 C CA . THR A 1 85 ? 8.562 -14.405 -12.132 1.00 90.88 85 THR A CA 1
ATOM 654 C C . THR A 1 85 ? 7.343 -14.951 -12.877 1.00 90.88 85 THR A C 1
ATOM 656 O O . THR A 1 85 ? 6.280 -14.339 -12.730 1.00 90.88 85 THR A O 1
ATOM 659 N N . PRO A 1 86 ? 7.480 -16.043 -13.657 1.00 83.94 86 PRO A N 1
ATOM 660 C CA . PRO A 1 86 ? 6.340 -16.700 -14.296 1.00 83.94 86 PRO A CA 1
ATOM 661 C C . PRO A 1 86 ? 5.223 -17.017 -13.300 1.00 83.94 86 PRO A C 1
ATOM 663 O O . PRO A 1 86 ? 5.559 -17.468 -12.178 1.00 83.94 86 PRO A O 1
#

pLDDT: mean 94.79, std 4.66, range [64.12, 98.56]